Protein AF-A0A925W7D7-F1 (afdb_monomer)

Foldseek 3Di:
DALLLLLQLLLQVLVQQLVCVVVVWHQQQQAPVQWDDDPVHTDGDDSVVRPDDDDDPDPVPQDFLVRLLLAQVCVVVPHDDHQLRVLLSSLQRSQCSNPVAGQLGDDDPRDSVVSNVSVVPDGGHRDPSDDPLSSVLSCLSNDDSVRHDGSNVSSVSSD

Secondary structure (DSSP, 8-state):
--HHHHHHHHHHHHHHHHHHHHTT------SGGGEEEETTEEEE--TTTTT---TT--GGGS--GGGGGGS-HHHHTTPPP-HHHHHHHHHHHHHHHHHSS-TT---SS--HHHHHHHHHHS-----TTS-HHHHHHHHHHHS-GGGPPPHHHHHHHT-

Radius of gyration: 14.56 Å; Cα contacts (8 Å, |Δi|>4): 243; chains: 1; bounding box: 39×34×38 Å

Sequence (159 aa):
LDRDTAVHAVADAARAAQALHDAGIVHRDIHPRNVLLYDGGAKLSDLGLSQVMAPGMTLTGMGSPESVEYVDPALLYGDPPSPATDVYALGVTLHRAVTGVGLYGEEVDGDPMRALRRVLSSSPVVSERLEPGLADLVRDCIGAVADRPSAGAVAERLS

pLDDT: mean 86.87, std 15.72, range [38.5, 98.75]

Nearest PDB structures (foldseek):
  9bhi-assembly1_A  TM=7.883E-01  e=3.064E-06  Homo sapiens
  7lqd-assembly1_A  TM=7.671E-01  e=1.777E-06  Homo sapiens
  3lcd-assembly1_A  TM=7.484E-01  e=9.615E-06  Homo sapiens
  4dc2-assembly1_A  TM=8.118E-01  e=3.962E-05  Mus musculus
  8e1x-assembly1_B  TM=7.493E-01  e=1.750E-05  Homo sapiens

Structure (mmCIF, N/CA/C/O backbone):
data_AF-A0A925W7D7-F1
#
_entry.id   AF-A0A925W7D7-F1
#
loop_
_atom_site.group_PDB
_atom_site.id
_atom_site.type_symbol
_atom_site.label_atom_id
_atom_site.label_alt_id
_atom_site.label_comp_id
_atom_site.label_asym_id
_atom_site.label_entity_id
_atom_site.label_seq_id
_atom_site.pdbx_PDB_ins_code
_atom_site.Cartn_x
_atom_site.Cartn_y
_atom_site.Cartn_z
_atom_site.occupancy
_atom_site.B_iso_or_equiv
_atom_site.auth_seq_id
_atom_site.auth_comp_id
_atom_site.auth_asym_id
_atom_site.auth_atom_id
_atom_site.pdbx_PDB_model_num
ATOM 1 N N . LEU A 1 1 ? -10.713 12.564 4.535 1.00 75.62 1 LEU A N 1
ATOM 2 C CA . LEU A 1 1 ? -11.411 11.265 4.479 1.00 75.62 1 LEU A CA 1
ATOM 3 C C . LEU A 1 1 ? -11.519 10.764 5.899 1.00 75.62 1 LEU A C 1
ATOM 5 O O . LEU A 1 1 ? -10.549 10.917 6.634 1.00 75.62 1 LEU A O 1
ATOM 9 N N . ASP A 1 2 ? -12.682 10.278 6.313 1.00 90.19 2 ASP A N 1
ATOM 10 C CA . ASP A 1 2 ? -12.762 9.529 7.565 1.00 90.19 2 ASP A CA 1
ATOM 11 C C . ASP A 1 2 ? -11.993 8.202 7.438 1.00 90.19 2 ASP A C 1
ATOM 13 O O . ASP A 1 2 ? -11.646 7.757 6.338 1.00 90.19 2 ASP A O 1
ATOM 17 N N . ARG A 1 3 ? -11.680 7.606 8.591 1.00 91.38 3 ARG A N 1
ATOM 18 C CA . ARG A 1 3 ? -10.877 6.384 8.681 1.00 91.38 3 ARG A CA 1
ATOM 19 C C . ARG A 1 3 ? -11.527 5.223 7.932 1.00 91.38 3 ARG A C 1
ATOM 21 O O . ARG A 1 3 ? -10.825 4.517 7.215 1.00 91.38 3 ARG A O 1
ATOM 28 N N . ASP A 1 4 ? -12.832 5.036 8.094 1.00 93.25 4 ASP A N 1
ATOM 29 C CA . ASP A 1 4 ? -13.542 3.890 7.528 1.00 93.25 4 ASP A CA 1
ATOM 30 C C . ASP A 1 4 ? -13.510 3.957 6.004 1.00 93.25 4 ASP A C 1
ATOM 32 O O . ASP A 1 4 ? -13.166 2.973 5.352 1.00 93.25 4 ASP A O 1
ATOM 36 N N . THR A 1 5 ? -13.751 5.135 5.430 1.00 94.75 5 THR A N 1
ATOM 37 C CA . THR A 1 5 ? -13.632 5.353 3.986 1.00 94.75 5 THR A CA 1
ATOM 38 C C . THR A 1 5 ? -12.209 5.082 3.492 1.00 94.75 5 THR A C 1
ATOM 40 O O . THR A 1 5 ? -12.035 4.461 2.446 1.00 94.75 5 THR A O 1
ATOM 43 N N . ALA A 1 6 ? -11.178 5.499 4.235 1.00 95.00 6 ALA A N 1
ATOM 44 C CA . ALA A 1 6 ? -9.785 5.230 3.870 1.00 95.00 6 ALA A CA 1
ATOM 45 C C . ALA A 1 6 ? -9.458 3.726 3.871 1.00 95.00 6 ALA A C 1
ATOM 47 O O . ALA A 1 6 ? -8.847 3.230 2.924 1.00 95.00 6 ALA A O 1
ATOM 48 N N . VAL A 1 7 ? -9.894 2.996 4.901 1.00 97.00 7 VAL A N 1
ATOM 49 C CA . VAL A 1 7 ? -9.704 1.541 5.020 1.00 97.00 7 VAL A CA 1
ATOM 50 C C . VAL A 1 7 ? -10.406 0.806 3.877 1.00 97.00 7 VAL A C 1
ATOM 52 O O . VAL A 1 7 ? -9.769 0.008 3.190 1.00 97.00 7 VAL A O 1
ATOM 55 N N . HIS A 1 8 ? -11.674 1.132 3.603 1.00 97.06 8 HIS A N 1
ATOM 56 C CA . HIS A 1 8 ? -12.427 0.533 2.496 1.00 97.06 8 HIS A CA 1
ATOM 57 C C . HIS A 1 8 ? -11.788 0.832 1.135 1.00 97.06 8 HIS A C 1
ATOM 59 O O . HIS A 1 8 ? -11.681 -0.059 0.293 1.00 97.06 8 HIS A O 1
ATOM 65 N N . ALA A 1 9 ? -11.304 2.059 0.928 1.00 97.62 9 ALA A N 1
ATOM 66 C CA . ALA A 1 9 ? -10.646 2.438 -0.315 1.00 97.62 9 ALA A CA 1
ATOM 67 C C . ALA A 1 9 ? -9.349 1.653 -0.557 1.00 97.62 9 ALA A C 1
ATOM 69 O O . ALA A 1 9 ? -9.086 1.219 -1.680 1.00 97.62 9 ALA A O 1
ATOM 70 N N . VAL A 1 10 ? -8.550 1.429 0.492 1.00 98.00 10 VAL A N 1
ATOM 71 C CA . VAL A 1 10 ? -7.343 0.597 0.387 1.00 98.00 10 VAL A CA 1
ATOM 72 C C . VAL A 1 10 ? -7.704 -0.875 0.185 1.00 98.00 10 VAL A C 1
ATOM 74 O O . VAL A 1 10 ? -7.026 -1.553 -0.584 1.00 98.00 10 VAL A O 1
ATOM 77 N N . ALA A 1 11 ? -8.783 -1.371 0.798 1.00 98.44 11 ALA A N 1
ATOM 78 C CA . ALA A 1 11 ? -9.272 -2.727 0.551 1.00 98.44 11 ALA A CA 1
ATOM 79 C C . ALA A 1 11 ? -9.638 -2.930 -0.930 1.00 98.44 11 ALA A C 1
ATOM 81 O O . ALA A 1 11 ? -9.211 -3.907 -1.544 1.00 98.44 11 ALA A O 1
ATOM 82 N N . ASP A 1 12 ? -10.360 -1.986 -1.537 1.00 98.38 12 ASP A N 1
ATOM 83 C CA . ASP A 1 12 ? -10.687 -2.014 -2.968 1.00 98.38 12 ASP A CA 1
ATOM 84 C C . ASP A 1 12 ? -9.440 -1.935 -3.857 1.00 98.38 12 ASP A C 1
ATOM 86 O O . ASP A 1 12 ? -9.321 -2.687 -4.829 1.00 98.38 12 ASP A O 1
ATOM 90 N N . ALA A 1 13 ? -8.475 -1.079 -3.506 1.00 98.12 13 ALA A N 1
ATOM 91 C CA . ALA A 1 13 ? -7.199 -1.001 -4.212 1.00 98.12 13 ALA A CA 1
ATOM 92 C C . ALA A 1 13 ? -6.417 -2.322 -4.131 1.00 98.12 13 ALA A C 1
ATOM 94 O O . ALA A 1 13 ? -5.862 -2.771 -5.131 1.00 98.12 13 ALA A O 1
ATOM 95 N N . ALA A 1 14 ? -6.421 -2.983 -2.973 1.00 98.69 14 ALA A N 1
ATOM 96 C CA . ALA A 1 14 ? -5.779 -4.276 -2.776 1.00 98.69 14 ALA A CA 1
ATOM 97 C C . ALA A 1 14 ? -6.458 -5.393 -3.594 1.00 98.69 14 ALA A C 1
ATOM 99 O O . ALA A 1 14 ? -5.767 -6.202 -4.214 1.00 98.69 14 ALA A O 1
ATOM 100 N N . ARG A 1 15 ? -7.797 -5.393 -3.705 1.00 98.62 15 ARG A N 1
ATOM 101 C CA . ARG A 1 15 ? -8.531 -6.305 -4.611 1.00 98.62 15 ARG A CA 1
ATOM 102 C C . ARG A 1 15 ? -8.155 -6.070 -6.073 1.00 98.62 15 ARG A C 1
ATOM 104 O O . ARG A 1 15 ? -7.925 -7.026 -6.810 1.00 98.62 15 ARG A O 1
ATOM 111 N N . ALA A 1 16 ? -8.070 -4.808 -6.491 1.00 97.81 16 ALA A N 1
ATOM 112 C CA . ALA A 1 16 ? -7.661 -4.456 -7.847 1.00 97.81 16 ALA A CA 1
ATOM 113 C C . ALA A 1 16 ? -6.211 -4.880 -8.133 1.00 97.81 16 ALA A C 1
ATOM 115 O O . ALA A 1 16 ? -5.945 -5.460 -9.183 1.00 97.81 16 ALA A O 1
ATOM 116 N N . ALA A 1 17 ? -5.292 -4.655 -7.189 1.00 98.00 17 ALA A N 1
ATOM 117 C CA . ALA A 1 17 ? -3.904 -5.096 -7.296 1.00 98.00 17 ALA A CA 1
ATOM 118 C C . ALA A 1 17 ? -3.801 -6.623 -7.406 1.00 98.00 17 ALA A C 1
ATOM 120 O O . ALA A 1 17 ? -3.105 -7.115 -8.288 1.00 98.00 17 ALA A O 1
ATOM 121 N N . GLN A 1 18 ? -4.560 -7.376 -6.601 1.00 98.50 18 GLN A N 1
ATOM 122 C CA . GLN A 1 18 ? -4.602 -8.836 -6.715 1.00 98.50 18 GLN A CA 1
ATOM 123 C C . GLN A 1 18 ? -5.068 -9.286 -8.106 1.00 98.50 18 GLN A C 1
ATOM 125 O O . GLN A 1 18 ? -4.443 -10.154 -8.706 1.00 98.50 18 GLN A O 1
ATOM 130 N N . ALA A 1 19 ? -6.111 -8.658 -8.657 1.00 97.81 19 ALA A N 1
ATOM 131 C CA . ALA A 1 19 ? -6.590 -8.981 -9.999 1.00 97.81 19 ALA A CA 1
ATOM 132 C C . ALA A 1 19 ? -5.535 -8.705 -11.091 1.00 97.81 19 ALA A C 1
ATOM 134 O O . ALA A 1 19 ? -5.457 -9.441 -12.075 1.00 97.81 19 ALA A O 1
ATOM 135 N N . LEU A 1 20 ? -4.702 -7.670 -10.922 1.00 96.12 20 LEU A N 1
ATOM 136 C CA . LEU A 1 20 ? -3.553 -7.421 -11.800 1.00 96.12 20 LEU A CA 1
ATOM 137 C C . LEU A 1 20 ? -2.486 -8.508 -11.636 1.00 96.12 20 LEU A C 1
ATOM 139 O O . LEU A 1 20 ? -1.994 -9.030 -12.638 1.00 96.12 20 LEU A O 1
ATOM 143 N N . HIS A 1 21 ? -2.162 -8.884 -10.396 1.00 96.69 21 HIS A N 1
ATOM 144 C CA . HIS A 1 21 ? -1.168 -9.919 -10.095 1.00 96.69 21 HIS A CA 1
ATOM 145 C C . HIS A 1 21 ? -1.562 -11.270 -10.694 1.00 96.69 21 HIS A C 1
ATOM 147 O O . HIS A 1 21 ? -0.717 -11.927 -11.303 1.00 96.69 21 HIS A O 1
ATOM 153 N N . ASP A 1 22 ? -2.841 -11.640 -10.617 1.00 97.31 22 ASP A N 1
ATOM 154 C CA . ASP A 1 22 ? -3.389 -12.859 -11.229 1.00 97.31 22 ASP A CA 1
ATOM 155 C C . ASP A 1 22 ? -3.268 -12.843 -12.764 1.00 97.31 22 ASP A C 1
ATOM 157 O O . ASP A 1 22 ? -3.119 -13.889 -13.398 1.00 97.31 22 ASP A O 1
ATOM 161 N N . ALA A 1 23 ? -3.274 -11.653 -13.371 1.00 95.19 23 ALA A N 1
ATOM 162 C CA . ALA A 1 23 ? -3.026 -11.443 -14.797 1.00 95.19 23 ALA A CA 1
ATOM 163 C C . ALA A 1 23 ? -1.527 -11.306 -15.150 1.00 95.19 23 ALA A C 1
ATOM 165 O O . ALA A 1 23 ? -1.191 -11.049 -16.308 1.00 95.19 23 ALA A O 1
ATOM 166 N N . GLY A 1 24 ? -0.619 -11.464 -14.181 1.00 92.94 24 GLY A N 1
ATOM 167 C CA . GLY A 1 24 ? 0.827 -11.316 -14.370 1.00 92.94 24 GLY A CA 1
ATOM 168 C C . GLY A 1 24 ? 1.303 -9.864 -14.504 1.00 92.94 24 GLY A C 1
ATOM 169 O O . GLY A 1 24 ? 2.392 -9.621 -15.024 1.00 92.94 24 GLY A O 1
ATOM 170 N N . ILE A 1 25 ? 0.499 -8.895 -14.060 1.00 92.19 25 ILE A N 1
ATOM 171 C CA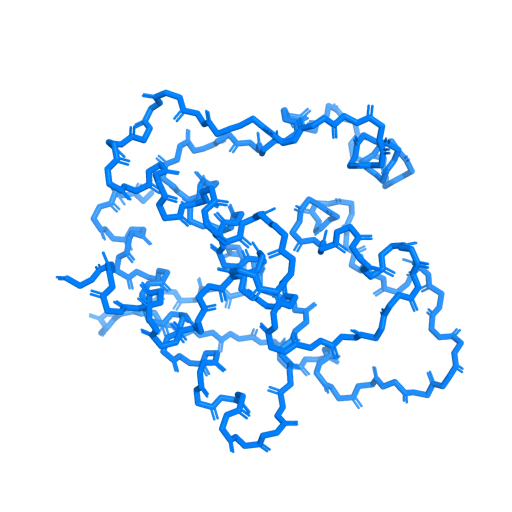 . ILE A 1 25 ? 0.780 -7.458 -14.142 1.00 92.19 25 ILE A CA 1
ATOM 172 C C . ILE A 1 25 ? 1.079 -6.925 -12.739 1.00 92.19 25 ILE A C 1
ATOM 174 O O . ILE A 1 25 ? 0.309 -7.144 -11.814 1.00 92.19 25 ILE A O 1
ATOM 178 N N . VAL A 1 26 ? 2.174 -6.178 -12.587 1.00 91.88 26 VAL A N 1
ATOM 179 C CA . VAL A 1 26 ? 2.505 -5.428 -11.360 1.00 91.88 26 VAL A CA 1
ATOM 180 C C . VAL A 1 26 ? 2.154 -3.960 -11.592 1.00 91.88 26 VAL A C 1
ATOM 182 O O . VAL A 1 26 ? 2.532 -3.419 -12.633 1.00 91.88 26 VAL A O 1
ATOM 185 N N . HIS A 1 27 ? 1.455 -3.315 -10.658 1.00 93.00 27 HIS A N 1
ATOM 186 C CA . HIS A 1 27 ? 1.000 -1.930 -10.800 1.00 93.00 27 HIS A CA 1
ATOM 187 C C . HIS A 1 27 ? 2.156 -0.928 -10.745 1.00 93.00 27 HIS A C 1
ATOM 189 O O . HIS A 1 27 ? 2.250 -0.063 -11.614 1.00 93.00 27 HIS A O 1
ATOM 195 N N . ARG A 1 28 ? 3.050 -1.076 -9.753 1.00 90.31 28 ARG A N 1
ATOM 196 C CA . ARG A 1 28 ? 4.293 -0.301 -9.543 1.00 90.31 28 ARG A CA 1
ATOM 197 C C . ARG A 1 28 ? 4.132 1.152 -9.106 1.00 90.31 28 ARG A C 1
ATOM 199 O O . ARG A 1 28 ? 5.132 1.851 -8.997 1.00 90.31 28 ARG A O 1
ATOM 206 N N . ASP A 1 29 ? 2.905 1.595 -8.865 1.00 89.62 29 ASP A N 1
ATOM 207 C CA . ASP A 1 29 ? 2.615 2.997 -8.535 1.00 89.62 29 ASP A CA 1
ATOM 208 C C . ASP A 1 29 ? 1.382 3.120 -7.638 1.00 89.62 29 ASP A C 1
ATOM 210 O O . ASP A 1 29 ? 0.448 3.877 -7.895 1.00 89.62 29 ASP A O 1
ATOM 214 N N . ILE A 1 30 ? 1.316 2.283 -6.605 1.00 94.50 30 ILE A N 1
ATOM 215 C CA . ILE A 1 30 ? 0.198 2.315 -5.664 1.00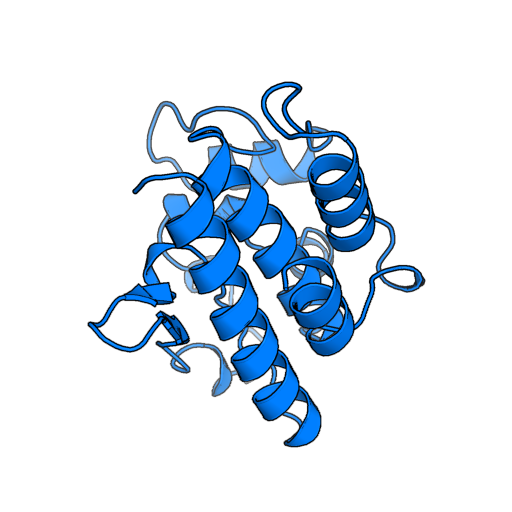 94.50 30 ILE A CA 1
ATOM 216 C C . ILE A 1 30 ? 0.479 3.382 -4.610 1.00 94.50 30 ILE A C 1
ATOM 218 O O . ILE A 1 30 ? 1.400 3.258 -3.811 1.00 94.50 30 ILE A O 1
ATOM 222 N N . HIS A 1 31 ? -0.344 4.422 -4.594 1.00 93.00 31 HIS A N 1
ATOM 223 C CA . HIS A 1 31 ? -0.310 5.476 -3.586 1.00 93.00 31 HIS A CA 1
ATOM 224 C C . HIS A 1 31 ? -1.677 6.182 -3.529 1.00 93.00 31 HIS A C 1
ATOM 226 O O . HIS A 1 31 ? -2.496 6.002 -4.437 1.00 93.00 31 HIS A O 1
ATOM 232 N N . PRO A 1 32 ? -1.963 7.023 -2.514 1.00 93.75 32 PRO A N 1
ATOM 233 C CA . PRO A 1 32 ? -3.289 7.614 -2.337 1.00 93.75 32 PRO A CA 1
ATOM 234 C C . PRO A 1 32 ? -3.841 8.387 -3.544 1.00 93.75 32 PRO A C 1
ATOM 236 O O . PRO A 1 32 ? -5.053 8.424 -3.721 1.00 93.75 32 PRO A O 1
ATOM 239 N N . ARG A 1 33 ? -2.998 8.997 -4.396 1.00 91.06 33 ARG A N 1
ATOM 240 C CA . ARG A 1 33 ? -3.498 9.741 -5.573 1.00 91.06 33 ARG A CA 1
ATOM 241 C C . ARG A 1 33 ? -3.991 8.820 -6.693 1.00 91.06 33 ARG A C 1
ATOM 243 O O . ARG A 1 33 ? -4.810 9.262 -7.492 1.00 91.06 33 ARG A O 1
ATOM 250 N N . ASN A 1 34 ? -3.528 7.571 -6.716 1.00 93.81 34 ASN A N 1
ATOM 251 C CA . ASN A 1 34 ? -3.950 6.546 -7.670 1.00 93.81 34 ASN A CA 1
ATOM 252 C C . ASN A 1 34 ? -5.108 5.685 -7.133 1.00 93.81 34 ASN A C 1
ATOM 254 O O . ASN A 1 34 ? -5.549 4.757 -7.804 1.00 93.81 34 ASN A O 1
ATOM 258 N N . VAL A 1 35 ? -5.638 6.001 -5.944 1.00 95.81 35 VAL A N 1
ATOM 259 C CA . VAL A 1 35 ? -6.852 5.390 -5.385 1.00 95.81 35 VAL A CA 1
ATOM 260 C C . VAL A 1 35 ? -8.007 6.381 -5.519 1.00 95.81 35 VAL A C 1
ATOM 262 O O . VAL A 1 35 ? -8.168 7.306 -4.724 1.00 95.81 35 VAL A O 1
ATOM 265 N N . LEU A 1 36 ? -8.815 6.201 -6.561 1.00 95.88 36 LEU A N 1
ATOM 266 C CA . LEU A 1 36 ? -9.896 7.110 -6.930 1.00 95.88 36 LEU A CA 1
ATOM 267 C C . LEU A 1 36 ? -11.205 6.700 -6.262 1.00 95.88 36 LEU A C 1
ATOM 269 O O . LEU A 1 36 ? -11.709 5.601 -6.494 1.00 95.88 36 LEU A O 1
ATOM 273 N N . LEU A 1 37 ? -11.780 7.603 -5.475 1.00 96.12 37 LEU A N 1
ATOM 274 C CA . LEU A 1 37 ? -13.056 7.388 -4.797 1.00 96.12 37 LEU A CA 1
ATOM 275 C C . LEU A 1 37 ? -14.240 7.719 -5.708 1.00 96.12 37 LEU A C 1
ATOM 277 O O . LEU A 1 37 ? -14.200 8.681 -6.476 1.00 96.12 37 LEU A O 1
ATOM 281 N N . TYR A 1 38 ? -15.309 6.940 -5.585 1.00 94.50 38 TYR A N 1
ATOM 282 C CA . TYR A 1 38 ? -16.598 7.161 -6.233 1.00 94.50 38 TYR A CA 1
ATOM 283 C C . TYR A 1 38 ? -17.730 6.642 -5.333 1.00 94.50 38 TYR A C 1
ATOM 285 O O . TYR A 1 38 ? -17.477 5.987 -4.325 1.00 94.50 38 TYR A O 1
ATOM 293 N N . ASP A 1 39 ? -18.987 6.889 -5.707 1.00 89.31 39 ASP A N 1
ATOM 294 C CA . ASP A 1 39 ? -20.155 6.550 -4.873 1.00 89.31 39 ASP A CA 1
ATOM 295 C C . ASP A 1 39 ? -20.265 5.058 -4.494 1.00 89.31 39 ASP A C 1
ATOM 297 O O . ASP A 1 39 ? -20.937 4.717 -3.525 1.00 89.31 39 ASP A O 1
ATOM 301 N N . GLY A 1 40 ? -19.623 4.161 -5.250 1.00 88.75 40 GLY A N 1
ATOM 302 C CA . GLY A 1 40 ? -19.648 2.713 -5.022 1.00 88.75 40 GLY A CA 1
ATOM 303 C C . GLY A 1 40 ? -18.370 2.120 -4.423 1.00 88.75 40 GLY A C 1
ATOM 304 O O . GLY A 1 40 ? -18.270 0.897 -4.388 1.00 88.75 40 GLY A O 1
ATOM 305 N N . GLY A 1 41 ? -17.393 2.937 -4.009 1.00 93.25 41 GLY A N 1
ATOM 306 C CA . GLY A 1 41 ? -16.132 2.472 -3.416 1.00 93.25 41 GLY A CA 1
ATOM 307 C C . GLY A 1 41 ? -14.907 3.191 -3.978 1.00 93.25 41 GLY A C 1
ATOM 308 O O . GLY A 1 41 ? -14.948 4.390 -4.260 1.00 93.25 41 GLY A O 1
ATOM 309 N N . ALA A 1 42 ? -13.810 2.459 -4.170 1.00 97.00 42 ALA A N 1
ATOM 310 C CA . ALA A 1 42 ? -12.600 2.984 -4.795 1.00 97.00 42 ALA A CA 1
ATOM 311 C C . ALA A 1 42 ? -12.151 2.180 -6.022 1.00 97.00 42 ALA A C 1
ATOM 313 O O . ALA A 1 42 ? -12.506 1.017 -6.216 1.00 97.00 42 ALA A O 1
ATOM 314 N N . LYS A 1 43 ? -11.366 2.823 -6.887 1.00 95.75 43 LYS A N 1
ATOM 315 C CA . LYS A 1 43 ? -10.698 2.199 -8.031 1.00 95.75 43 LYS A CA 1
ATOM 316 C C . LYS A 1 43 ? -9.218 2.526 -8.007 1.00 95.75 43 LYS A C 1
ATOM 318 O O . LYS A 1 43 ? -8.846 3.669 -7.763 1.00 95.75 43 LYS A O 1
ATOM 323 N N . LEU A 1 44 ? -8.399 1.533 -8.324 1.00 95.31 44 LEU A N 1
ATOM 324 C CA . LEU A 1 44 ? -6.975 1.724 -8.558 1.00 95.31 44 LEU A CA 1
ATOM 325 C C . LEU A 1 44 ? -6.758 2.188 -10.009 1.00 95.31 44 LEU A C 1
ATOM 327 O O . LEU A 1 44 ? -7.297 1.581 -10.939 1.00 95.31 44 LEU A O 1
ATOM 331 N N . SER A 1 45 ? -6.033 3.288 -10.197 1.00 92.56 45 SER A N 1
ATOM 332 C CA . SER A 1 45 ? -5.791 3.935 -11.491 1.00 92.56 45 SER A CA 1
ATOM 333 C C . SER A 1 45 ? -4.306 4.067 -11.813 1.00 92.56 45 SER A C 1
ATOM 335 O O . SER A 1 45 ? -3.466 3.887 -10.949 1.00 92.56 45 SER A O 1
ATOM 337 N N . ASP A 1 46 ? -4.014 4.504 -13.038 1.00 83.94 46 ASP A N 1
ATOM 338 C CA . ASP A 1 46 ? -2.663 4.788 -13.535 1.00 83.94 46 ASP A CA 1
ATOM 339 C C . ASP A 1 46 ? -1.744 3.559 -13.637 1.00 83.94 46 ASP A C 1
ATOM 341 O O . ASP A 1 46 ? -0.738 3.387 -12.956 1.00 83.94 46 ASP A O 1
ATOM 345 N N . LEU A 1 47 ? -2.074 2.715 -14.615 1.00 74.44 47 LEU A N 1
ATOM 346 C CA . LEU A 1 47 ? -1.212 1.636 -15.095 1.00 74.44 47 LEU A CA 1
ATOM 347 C C . LEU A 1 47 ? -0.051 2.153 -15.978 1.00 74.44 47 LEU A C 1
ATOM 349 O O . LEU A 1 47 ? 0.598 1.369 -16.671 1.00 74.44 47 LEU A O 1
ATOM 353 N N . GLY A 1 48 ? 0.222 3.465 -16.001 1.00 62.09 48 GLY A N 1
ATOM 354 C CA . GLY A 1 48 ? 1.251 4.070 -16.850 1.00 62.09 48 GLY A CA 1
ATOM 355 C C . GLY A 1 48 ? 2.657 3.531 -16.576 1.00 62.09 48 GLY A C 1
ATOM 356 O O . GLY A 1 48 ? 3.456 3.384 -17.504 1.00 62.09 48 GLY A O 1
ATOM 357 N N . LEU A 1 49 ? 2.936 3.143 -15.328 1.00 61.94 49 LEU A N 1
ATOM 358 C CA . LEU A 1 49 ? 4.193 2.503 -14.922 1.00 61.94 49 LEU A CA 1
ATOM 359 C C . LEU A 1 49 ? 4.157 0.967 -15.004 1.00 61.94 49 LEU A C 1
ATOM 361 O O . LEU A 1 49 ? 5.215 0.329 -15.060 1.00 61.94 49 LEU A O 1
ATOM 365 N N . SER A 1 50 ? 2.970 0.359 -15.116 1.00 58.38 50 SER A N 1
ATOM 366 C CA . SER A 1 50 ? 2.817 -1.095 -15.257 1.00 58.38 50 SER A CA 1
ATOM 367 C C . SER A 1 50 ? 3.298 -1.602 -16.625 1.00 58.38 50 SER A C 1
ATOM 369 O O . SER A 1 50 ? 3.639 -2.776 -16.764 1.00 58.38 50 SER A O 1
ATOM 371 N N . GLN A 1 51 ? 3.343 -0.727 -17.640 1.00 44.44 51 GLN A N 1
ATOM 372 C CA . GLN A 1 51 ? 3.641 -1.089 -19.032 1.00 44.44 51 GLN A CA 1
ATOM 373 C C . GLN A 1 51 ? 5.113 -0.976 -19.448 1.00 44.44 51 GLN A C 1
ATOM 375 O O . GLN A 1 51 ? 5.455 -1.393 -20.554 1.00 44.44 51 GLN A O 1
ATOM 380 N N . VAL A 1 52 ? 6.016 -0.460 -18.609 1.00 38.50 52 VAL A N 1
ATOM 381 C CA . VAL A 1 52 ? 7.392 -0.196 -19.056 1.00 38.50 52 VAL A CA 1
ATOM 382 C C . VAL A 1 52 ? 8.399 -0.830 -18.114 1.00 38.50 52 VAL A C 1
ATOM 384 O O . VAL A 1 52 ? 8.582 -0.383 -16.993 1.00 38.50 52 VAL A O 1
ATOM 387 N N . MET A 1 53 ? 9.090 -1.868 -18.579 1.00 45.69 53 MET A N 1
ATOM 388 C CA . MET A 1 53 ? 10.537 -1.943 -18.375 1.00 45.69 53 MET A CA 1
ATOM 389 C C . MET A 1 53 ? 11.190 -2.490 -19.640 1.00 45.69 53 MET A C 1
ATOM 391 O O . MET A 1 53 ? 11.288 -3.695 -19.857 1.00 45.69 53 MET A O 1
ATOM 395 N N . ALA A 1 54 ? 11.671 -1.555 -20.457 1.00 39.16 54 ALA A N 1
ATOM 396 C CA . ALA A 1 54 ? 12.956 -1.748 -21.100 1.00 39.16 54 ALA A CA 1
ATOM 397 C C . ALA A 1 54 ? 14.053 -1.633 -20.015 1.00 39.16 54 ALA A C 1
ATOM 399 O O . ALA A 1 54 ? 13.899 -0.842 -19.077 1.00 39.16 54 ALA A O 1
ATOM 400 N N . PRO A 1 55 ? 15.154 -2.393 -20.116 1.00 39.28 55 PRO A N 1
ATOM 401 C CA . PRO A 1 55 ? 16.308 -2.233 -19.235 1.00 39.28 55 PRO A CA 1
ATOM 402 C C . PRO A 1 55 ? 16.817 -0.781 -19.247 1.00 39.28 55 PRO A C 1
ATOM 404 O O . PRO A 1 55 ? 17.000 -0.209 -20.320 1.00 39.28 55 PRO A O 1
ATOM 407 N N . GLY A 1 56 ? 17.078 -0.200 -18.071 1.00 44.56 56 GLY A N 1
ATOM 408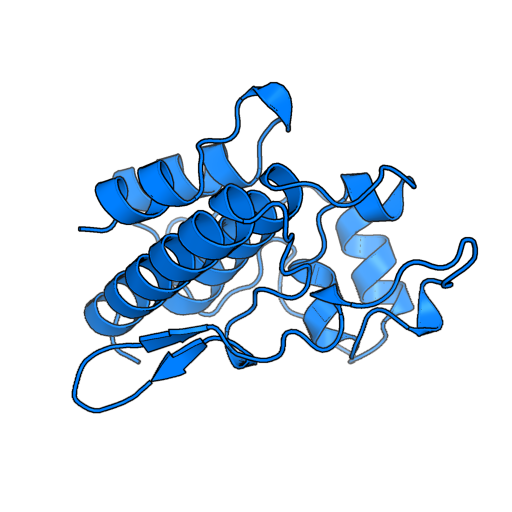 C CA . GLY A 1 56 ? 17.731 1.113 -17.948 1.00 44.56 56 GLY A CA 1
ATOM 409 C C . GLY A 1 56 ? 16.830 2.309 -17.622 1.00 44.56 56 GLY A C 1
ATOM 410 O O . GLY A 1 56 ? 17.287 3.443 -17.752 1.00 44.56 56 GLY A O 1
ATOM 411 N N . MET A 1 57 ? 15.583 2.102 -17.182 1.00 42.94 57 MET A N 1
ATOM 412 C CA . MET A 1 57 ? 14.768 3.203 -16.652 1.00 42.94 57 MET A CA 1
ATOM 413 C C . MET A 1 57 ? 15.403 3.718 -15.350 1.00 42.94 57 MET A C 1
ATOM 415 O O . MET A 1 57 ? 15.427 3.029 -14.333 1.00 42.94 57 MET A O 1
ATOM 419 N N . THR A 1 58 ? 16.005 4.904 -15.416 1.00 44.81 58 THR A N 1
ATOM 420 C CA . THR A 1 58 ? 16.672 5.564 -14.292 1.00 44.81 58 THR A CA 1
ATOM 421 C C . THR A 1 58 ? 15.657 6.087 -13.280 1.00 44.81 58 THR A C 1
ATOM 423 O O . THR A 1 58 ? 14.532 6.432 -13.638 1.00 44.81 58 THR A O 1
ATOM 426 N N . LEU A 1 59 ? 16.091 6.222 -12.021 1.00 46.50 59 LEU A N 1
ATOM 427 C CA . LEU A 1 59 ? 15.333 6.792 -10.895 1.00 46.50 59 LEU A CA 1
ATOM 428 C C . LEU A 1 59 ? 14.612 8.118 -11.238 1.00 46.50 59 LEU A C 1
ATOM 430 O O . LEU A 1 59 ? 13.595 8.453 -10.649 1.00 46.50 59 LEU A O 1
ATOM 434 N N . THR A 1 60 ? 15.097 8.850 -12.247 1.00 45.66 60 THR A N 1
ATOM 435 C CA . THR A 1 60 ? 14.486 10.068 -12.803 1.00 45.66 60 THR A CA 1
ATOM 436 C C . THR A 1 60 ? 13.100 9.870 -13.437 1.00 45.66 60 THR A C 1
ATOM 438 O O . THR A 1 60 ? 12.443 10.860 -13.734 1.00 45.66 60 THR A O 1
ATOM 441 N N . GLY A 1 61 ? 12.661 8.629 -13.680 1.00 46.69 61 GLY A N 1
ATOM 442 C CA . GLY A 1 61 ? 11.297 8.293 -14.106 1.00 46.69 61 GLY A CA 1
ATOM 443 C C . GLY A 1 61 ? 10.355 7.877 -12.968 1.00 46.69 61 GLY A C 1
ATOM 444 O O . GLY A 1 61 ? 9.173 7.672 -13.228 1.00 46.69 61 GLY A O 1
ATOM 445 N N . MET A 1 62 ? 10.851 7.747 -11.728 1.00 51.53 62 MET A N 1
ATOM 446 C CA . MET A 1 62 ? 10.080 7.308 -10.552 1.00 51.53 62 MET A CA 1
ATOM 447 C C . MET A 1 62 ? 9.277 8.458 -9.922 1.00 51.53 62 MET A C 1
ATOM 449 O O . MET A 1 62 ? 9.433 8.767 -8.745 1.00 51.53 62 MET A O 1
ATOM 453 N N . GLY A 1 63 ? 8.428 9.101 -10.722 1.00 52.84 63 GLY A N 1
ATOM 454 C CA . GLY A 1 63 ? 7.391 10.003 -10.218 1.00 52.84 63 GLY A CA 1
ATOM 455 C C . GLY A 1 63 ? 7.883 11.283 -9.527 1.00 52.84 63 GLY A C 1
ATOM 456 O O . GLY A 1 63 ? 9.064 11.634 -9.532 1.00 52.84 63 GLY A O 1
ATOM 457 N N . SER A 1 64 ? 6.930 12.042 -8.983 1.00 57.72 64 SER A N 1
ATOM 458 C CA . SER A 1 64 ? 7.207 13.235 -8.178 1.00 57.72 64 SER A CA 1
ATOM 459 C C . SER A 1 64 ? 7.935 12.855 -6.873 1.00 57.72 64 SER A C 1
ATOM 461 O O . SER A 1 64 ? 7.795 11.717 -6.424 1.00 57.72 64 SER A O 1
ATOM 463 N N . PRO A 1 65 ? 8.677 13.782 -6.226 1.00 58.91 65 PRO A N 1
ATOM 464 C CA . PRO A 1 65 ? 9.298 13.562 -4.907 1.00 58.91 65 PRO A CA 1
ATOM 465 C C . PRO A 1 65 ? 8.360 12.880 -3.893 1.00 58.91 65 PRO A C 1
ATOM 467 O O . PRO A 1 65 ? 8.759 11.964 -3.177 1.00 58.91 65 PRO A O 1
ATOM 470 N N . GLU A 1 66 ? 7.082 13.251 -3.960 1.00 59.69 66 GLU A N 1
ATOM 471 C CA . GLU A 1 66 ? 5.973 12.769 -3.135 1.00 59.69 66 GLU A CA 1
ATOM 472 C C . GLU A 1 66 ? 5.693 11.261 -3.283 1.00 59.69 66 GLU A C 1
ATOM 474 O O . GLU A 1 66 ? 5.000 10.683 -2.453 1.00 59.69 66 GLU A O 1
ATOM 479 N N . SER A 1 67 ? 6.188 10.612 -4.342 1.00 71.06 67 SER A N 1
ATOM 480 C CA . SER A 1 67 ? 5.931 9.191 -4.629 1.00 71.06 67 SER A CA 1
ATOM 481 C C . SER A 1 67 ? 7.008 8.266 -4.048 1.00 71.06 67 SER A C 1
ATOM 483 O O . SER A 1 67 ? 6.782 7.066 -3.908 1.00 71.06 67 SER A O 1
ATOM 485 N N . VAL A 1 68 ? 8.168 8.808 -3.656 1.00 81.94 68 VAL A N 1
ATOM 486 C CA . VAL A 1 68 ? 9.340 8.013 -3.248 1.00 81.94 68 VAL A CA 1
ATOM 487 C C . VAL A 1 68 ? 9.083 7.198 -1.977 1.00 81.94 68 VAL A C 1
ATOM 489 O O . VAL A 1 68 ? 9.621 6.102 -1.850 1.00 81.94 68 VAL A O 1
ATOM 492 N N . GLU A 1 69 ? 8.241 7.674 -1.051 1.00 85.75 69 GLU A N 1
ATOM 493 C CA . GLU A 1 69 ? 7.916 6.922 0.175 1.00 85.75 69 GLU A CA 1
ATOM 494 C C . GLU A 1 69 ? 7.098 5.645 -0.082 1.00 85.75 69 GLU A C 1
ATOM 496 O O . GLU A 1 69 ? 7.112 4.742 0.750 1.00 85.75 69 GLU A O 1
ATOM 501 N N . TYR A 1 70 ? 6.409 5.557 -1.226 1.00 91.06 70 TYR A N 1
ATOM 502 C CA . TYR A 1 70 ? 5.611 4.391 -1.624 1.00 91.06 70 TYR A CA 1
ATOM 503 C C . TYR A 1 70 ? 6.429 3.374 -2.431 1.00 91.06 70 TYR A C 1
ATOM 505 O O . TYR A 1 70 ? 5.974 2.250 -2.643 1.00 91.06 70 TYR A O 1
ATOM 513 N N . VAL A 1 71 ? 7.638 3.746 -2.868 1.00 89.75 71 VAL A N 1
ATOM 514 C CA . VAL A 1 71 ? 8.546 2.853 -3.591 1.00 89.75 71 VAL A CA 1
ATOM 515 C C . VAL A 1 71 ? 9.210 1.904 -2.601 1.00 89.75 71 VAL A C 1
ATOM 517 O O . VAL A 1 71 ? 9.895 2.328 -1.671 1.00 89.75 71 VAL A O 1
ATOM 520 N N . ASP A 1 72 ? 9.043 0.605 -2.834 1.00 91.75 72 ASP A N 1
ATOM 521 C CA . ASP A 1 72 ? 9.706 -0.432 -2.048 1.00 91.75 72 ASP A CA 1
ATOM 522 C C . ASP A 1 72 ? 11.236 -0.259 -2.085 1.00 91.75 72 ASP A C 1
ATOM 524 O O . ASP A 1 72 ? 11.812 -0.223 -3.179 1.00 91.75 72 ASP A O 1
ATOM 528 N N . PRO A 1 73 ? 11.926 -0.205 -0.928 1.00 89.56 73 PRO A N 1
ATOM 529 C CA . PRO A 1 73 ? 13.382 -0.143 -0.873 1.00 89.56 73 PRO A CA 1
ATOM 530 C C . PRO A 1 73 ? 14.090 -1.201 -1.728 1.00 89.56 73 PRO A C 1
ATOM 532 O O . PRO A 1 73 ? 15.149 -0.908 -2.277 1.00 89.56 73 PRO A O 1
ATOM 535 N N . ALA A 1 74 ? 13.506 -2.393 -1.904 1.00 88.19 74 ALA A N 1
ATOM 536 C CA . ALA A 1 74 ? 14.054 -3.429 -2.785 1.00 88.19 74 ALA A CA 1
ATOM 537 C C . ALA A 1 74 ? 14.265 -2.921 -4.228 1.00 88.19 74 ALA A C 1
ATOM 539 O O . ALA A 1 74 ? 15.322 -3.139 -4.823 1.00 88.19 74 ALA A O 1
ATOM 540 N N . LEU A 1 75 ? 13.315 -2.144 -4.761 1.00 87.62 75 LEU A N 1
ATOM 541 C CA . LEU A 1 75 ? 13.417 -1.532 -6.092 1.00 87.62 75 LEU A CA 1
ATOM 542 C C . LEU A 1 75 ? 14.554 -0.512 -6.169 1.00 87.62 75 LEU A C 1
ATOM 544 O O . LEU A 1 75 ? 15.244 -0.414 -7.183 1.00 87.62 75 LEU A O 1
ATOM 548 N N . LEU A 1 76 ? 14.774 0.236 -5.087 1.00 83.75 76 LEU A N 1
ATOM 549 C CA . LEU A 1 76 ? 15.857 1.217 -4.991 1.00 83.75 76 LEU A CA 1
ATOM 550 C C . LEU A 1 76 ? 17.238 0.547 -4.958 1.00 83.75 76 LEU A C 1
ATOM 552 O O . LEU A 1 76 ? 18.220 1.143 -5.403 1.00 83.75 76 LEU A O 1
ATOM 556 N N . TYR A 1 77 ? 17.310 -0.694 -4.468 1.00 83.81 77 TYR A N 1
ATOM 557 C CA . TYR A 1 77 ? 18.507 -1.536 -4.522 1.00 83.81 77 TYR A CA 1
ATOM 558 C C . TYR A 1 77 ? 18.688 -2.273 -5.859 1.00 83.81 77 TYR A C 1
ATOM 560 O O . TYR A 1 77 ? 19.734 -2.884 -6.075 1.00 83.81 77 TYR A O 1
ATOM 568 N N . GLY A 1 78 ? 17.729 -2.151 -6.781 1.00 80.25 78 GLY A N 1
ATOM 569 C CA . GLY A 1 78 ? 17.800 -2.716 -8.128 1.00 80.25 78 GLY A CA 1
ATOM 570 C C . GLY A 1 78 ? 17.089 -4.056 -8.303 1.00 80.25 78 GLY A C 1
ATOM 571 O O . GLY A 1 78 ? 1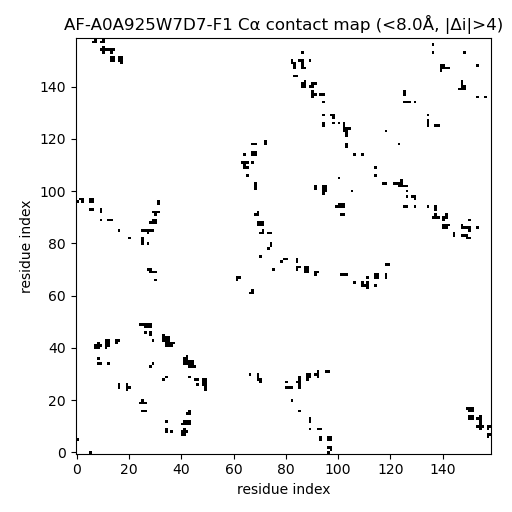7.213 -4.654 -9.375 1.00 80.25 78 GLY A O 1
ATOM 572 N N . ASP A 1 79 ? 16.337 -4.521 -7.302 1.00 86.06 79 ASP A N 1
ATOM 573 C CA . ASP A 1 79 ? 15.488 -5.700 -7.461 1.00 86.06 79 ASP A CA 1
ATOM 574 C C . ASP A 1 79 ? 14.362 -5.415 -8.472 1.00 86.06 79 ASP A C 1
ATOM 576 O O . ASP A 1 79 ? 13.897 -4.276 -8.602 1.00 86.06 79 ASP A O 1
ATOM 580 N N . PRO A 1 80 ? 13.902 -6.430 -9.223 1.00 86.12 80 PRO A N 1
ATOM 581 C CA . PRO A 1 80 ? 12.824 -6.240 -10.179 1.00 86.12 80 PRO A CA 1
ATOM 582 C C . PRO A 1 80 ? 11.474 -6.015 -9.471 1.00 86.12 80 PRO A C 1
ATOM 584 O O . PRO A 1 80 ? 11.220 -6.604 -8.416 1.00 86.12 80 PRO A O 1
ATOM 587 N N . PRO A 1 81 ? 10.551 -5.248 -10.081 1.00 87.81 81 PRO A N 1
ATOM 588 C CA . PRO A 1 81 ? 9.181 -5.143 -9.589 1.00 87.81 81 PRO A CA 1
ATOM 589 C C . PRO A 1 81 ? 8.480 -6.493 -9.504 1.00 87.81 81 PRO A C 1
ATOM 591 O O . PRO A 1 81 ? 8.617 -7.337 -10.391 1.00 87.81 81 PRO A O 1
ATOM 594 N N . SER A 1 82 ? 7.686 -6.672 -8.452 1.00 92.88 82 SER A N 1
ATOM 595 C CA . SER A 1 82 ? 6.962 -7.913 -8.178 1.00 92.88 82 SER A CA 1
ATOM 596 C C . SER A 1 82 ? 5.630 -7.632 -7.474 1.00 92.88 82 SER A C 1
ATOM 598 O O . SER A 1 82 ? 5.428 -6.535 -6.955 1.00 92.88 82 SER A O 1
ATOM 600 N N . PRO A 1 83 ? 4.715 -8.609 -7.376 1.00 96.81 83 PRO A N 1
ATOM 601 C CA . PRO A 1 83 ? 3.525 -8.469 -6.535 1.00 96.81 83 PRO A CA 1
ATOM 602 C C . PRO A 1 83 ? 3.832 -7.993 -5.106 1.00 96.81 83 PRO A C 1
ATOM 604 O O . PRO A 1 83 ? 3.102 -7.181 -4.543 1.00 96.81 83 PRO A O 1
ATOM 607 N N . ALA A 1 84 ? 4.961 -8.424 -4.536 1.00 97.81 84 ALA A N 1
ATOM 608 C CA . ALA A 1 84 ? 5.374 -8.026 -3.195 1.00 97.81 84 ALA A CA 1
ATOM 609 C C . ALA A 1 84 ? 5.765 -6.539 -3.093 1.00 97.81 84 ALA A C 1
ATOM 611 O O . ALA A 1 84 ? 5.603 -5.954 -2.020 1.00 97.81 84 ALA A O 1
ATOM 612 N N . THR A 1 85 ? 6.239 -5.910 -4.179 1.00 95.44 85 THR A N 1
ATOM 613 C CA . THR A 1 85 ? 6.537 -4.465 -4.189 1.00 95.44 85 THR A CA 1
ATOM 614 C C . THR A 1 85 ? 5.252 -3.634 -4.177 1.00 95.44 85 THR A C 1
ATOM 616 O O . THR A 1 85 ? 5.197 -2.600 -3.519 1.00 95.44 85 THR A O 1
ATOM 619 N N . ASP A 1 86 ? 4.184 -4.112 -4.825 1.00 97.00 86 ASP A N 1
ATOM 620 C CA . ASP A 1 86 ? 2.854 -3.488 -4.729 1.00 97.00 86 ASP A CA 1
ATOM 621 C C . ASP A 1 86 ? 2.263 -3.628 -3.316 1.00 97.00 86 ASP A C 1
ATOM 623 O O . ASP A 1 86 ? 1.611 -2.711 -2.821 1.00 97.00 86 ASP A O 1
ATOM 627 N N . VAL A 1 87 ? 2.513 -4.751 -2.633 1.00 98.69 87 VAL A N 1
ATOM 628 C CA . VAL A 1 87 ? 2.062 -4.966 -1.246 1.00 98.69 87 VAL A CA 1
ATOM 629 C C . VAL A 1 87 ? 2.740 -4.000 -0.276 1.00 98.69 87 VAL A C 1
ATOM 631 O O . VAL A 1 87 ? 2.066 -3.446 0.595 1.00 98.69 87 VAL A O 1
ATOM 634 N N . TYR A 1 88 ? 4.038 -3.734 -0.454 1.00 97.94 88 TYR A N 1
ATOM 635 C CA . TYR A 1 88 ? 4.720 -2.674 0.293 1.00 97.94 88 TYR A CA 1
ATOM 636 C C . TYR A 1 88 ? 3.988 -1.339 0.117 1.00 97.94 88 TYR A C 1
ATOM 638 O O . TYR A 1 88 ? 3.581 -0.714 1.098 1.00 97.94 88 TYR A O 1
ATOM 646 N N . ALA A 1 89 ? 3.741 -0.954 -1.137 1.00 97.00 89 ALA A N 1
ATOM 647 C CA . ALA A 1 89 ? 3.088 0.297 -1.492 1.00 97.00 89 ALA A CA 1
ATOM 648 C C . ALA A 1 89 ? 1.648 0.400 -0.938 1.00 97.00 89 ALA A C 1
ATOM 650 O O . ALA A 1 89 ? 1.249 1.455 -0.438 1.00 97.00 89 ALA A O 1
ATOM 651 N N . LEU A 1 90 ? 0.886 -0.703 -0.917 1.00 98.44 90 LEU A N 1
ATOM 652 C CA . LEU A 1 90 ? -0.420 -0.795 -0.244 1.00 98.44 90 LEU A CA 1
ATOM 653 C C . LEU A 1 90 ? -0.309 -0.549 1.269 1.00 98.44 90 LEU A C 1
ATOM 655 O O . LEU A 1 90 ? -1.123 0.187 1.828 1.00 98.44 90 LEU A O 1
ATOM 659 N N . GLY A 1 91 ? 0.703 -1.119 1.931 1.00 98.25 91 GLY A N 1
ATOM 660 C CA . GLY A 1 91 ? 0.967 -0.895 3.356 1.00 98.25 91 GLY A CA 1
ATOM 661 C C . GLY A 1 91 ? 1.273 0.569 3.681 1.00 98.25 91 GLY A C 1
ATOM 662 O O . GLY A 1 91 ? 0.696 1.130 4.617 1.00 98.25 91 GLY A O 1
ATOM 663 N N . VAL A 1 92 ? 2.122 1.214 2.873 1.00 97.38 92 VAL A N 1
ATOM 664 C CA . VAL A 1 92 ? 2.418 2.652 3.006 1.00 97.38 92 VAL A CA 1
ATOM 665 C C . VAL A 1 92 ? 1.164 3.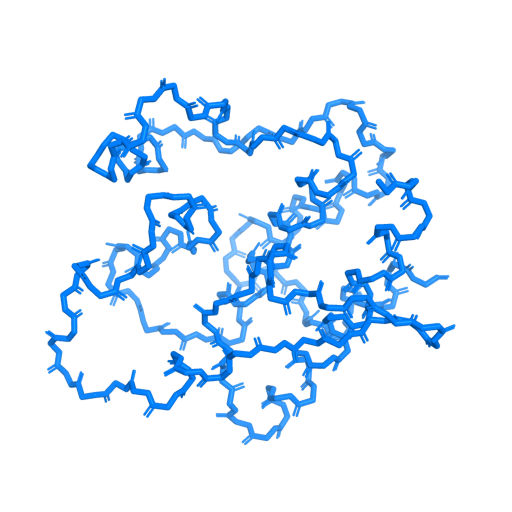492 2.751 1.00 97.38 92 VAL A C 1
ATOM 667 O O . VAL A 1 92 ? 0.858 4.402 3.522 1.00 97.38 92 VAL A O 1
ATOM 670 N N . THR A 1 93 ? 0.390 3.150 1.718 1.00 97.00 93 THR A N 1
ATOM 671 C CA . THR A 1 93 ? -0.869 3.824 1.367 1.00 97.00 93 THR A CA 1
ATOM 672 C C . THR A 1 93 ? -1.880 3.762 2.508 1.00 97.00 93 THR A C 1
ATOM 674 O O . THR A 1 93 ? -2.447 4.792 2.869 1.00 97.00 93 THR A O 1
ATOM 677 N N . LEU A 1 94 ? -2.071 2.586 3.118 1.00 97.88 94 LEU A N 1
ATOM 678 C CA . LEU A 1 94 ? -2.953 2.396 4.271 1.00 97.88 94 LEU A CA 1
ATOM 679 C C . LEU A 1 94 ? -2.536 3.283 5.445 1.00 97.88 94 LEU A C 1
ATOM 681 O O . LEU A 1 94 ? -3.355 4.011 6.009 1.00 97.88 94 LEU A O 1
ATOM 685 N N . HIS A 1 95 ? -1.252 3.225 5.808 1.00 97.25 95 HIS A N 1
ATOM 686 C CA . HIS A 1 95 ? -0.711 4.000 6.919 1.00 97.25 95 HIS A CA 1
ATOM 687 C C . HIS A 1 95 ? -0.903 5.500 6.681 1.00 97.25 95 HIS A C 1
ATOM 689 O O . HIS A 1 95 ? -1.477 6.175 7.542 1.00 97.25 95 HIS A O 1
ATOM 695 N N . ARG A 1 96 ? -0.530 6.009 5.500 1.00 95.00 96 ARG A N 1
ATOM 696 C CA . ARG A 1 96 ? -0.684 7.427 5.156 1.00 95.00 96 ARG A CA 1
ATOM 697 C C . ARG A 1 96 ? -2.148 7.854 5.175 1.00 95.00 96 ARG A C 1
ATOM 699 O O . ARG A 1 96 ? -2.474 8.881 5.768 1.00 95.00 96 ARG A O 1
ATOM 706 N N . ALA A 1 97 ? -3.033 7.072 4.556 1.00 94.81 97 ALA A N 1
ATOM 707 C CA . ALA A 1 97 ? -4.447 7.411 4.424 1.00 94.81 97 ALA A CA 1
ATOM 708 C C . ALA A 1 97 ? -5.165 7.484 5.783 1.00 94.81 97 ALA A C 1
ATOM 710 O O . ALA A 1 97 ? -6.016 8.350 5.979 1.00 94.81 97 ALA A O 1
ATOM 711 N N . VAL A 1 98 ? -4.800 6.615 6.732 1.00 95.69 98 VAL A N 1
ATOM 712 C CA . VAL A 1 98 ? -5.421 6.567 8.066 1.00 95.69 98 VAL A CA 1
ATOM 713 C C . VAL A 1 98 ? -4.805 7.578 9.034 1.00 95.69 98 VAL A C 1
ATOM 715 O O . VAL A 1 98 ? -5.510 8.160 9.858 1.00 95.69 98 VAL A O 1
ATOM 718 N N . THR A 1 99 ? -3.488 7.775 8.983 1.00 94.44 99 THR A N 1
ATOM 719 C CA . THR A 1 99 ? -2.762 8.529 10.020 1.00 94.44 99 THR A CA 1
ATOM 720 C C . THR A 1 99 ? -2.447 9.968 9.624 1.00 94.44 99 THR A C 1
ATOM 722 O O . THR A 1 99 ? -2.172 10.800 10.499 1.00 94.44 99 THR A O 1
ATOM 725 N N . GLY A 1 100 ? -2.464 10.245 8.317 1.00 92.31 100 GLY A N 1
ATOM 726 C CA . GLY A 1 100 ? -2.013 11.489 7.704 1.00 92.31 100 GLY A CA 1
ATOM 727 C C . GLY A 1 100 ? -0.495 11.679 7.699 1.00 92.31 100 GLY A C 1
ATOM 728 O O . GLY A 1 100 ? -0.048 12.705 7.192 1.00 92.31 100 GLY A O 1
ATOM 729 N N . VAL A 1 101 ? 0.283 10.736 8.249 1.00 90.81 101 VAL A N 1
ATOM 730 C CA . VAL A 1 101 ? 1.739 10.862 8.397 1.00 90.81 101 VAL A CA 1
ATOM 731 C C . VAL A 1 101 ? 2.493 9.841 7.556 1.00 90.81 101 VAL A C 1
ATOM 733 O O . VAL A 1 101 ? 2.013 8.729 7.377 1.00 90.81 101 VAL A O 1
ATOM 736 N N . GLY A 1 102 ? 3.664 10.209 7.039 1.00 90.56 102 GLY A N 1
ATOM 737 C CA . GLY A 1 102 ? 4.524 9.291 6.277 1.00 90.56 102 GLY A CA 1
ATOM 738 C C . GLY A 1 102 ? 5.307 8.318 7.167 1.00 90.56 102 GLY A C 1
ATOM 739 O O . GLY A 1 102 ? 5.664 8.654 8.301 1.00 90.56 102 GLY A O 1
ATOM 740 N N . LEU A 1 103 ? 5.641 7.127 6.652 1.00 91.75 103 LEU A N 1
ATOM 741 C CA . LEU A 1 103 ? 6.441 6.123 7.386 1.00 91.75 103 LEU A CA 1
ATOM 742 C C . LEU A 1 103 ? 7.852 6.616 7.719 1.00 91.75 103 LEU A C 1
ATOM 744 O O . LEU A 1 103 ? 8.439 6.205 8.717 1.00 91.75 103 LEU A O 1
ATOM 748 N N . TYR A 1 104 ? 8.392 7.506 6.893 1.00 89.19 104 TYR A N 1
ATOM 749 C CA . TYR A 1 104 ? 9.718 8.091 7.066 1.00 89.19 104 TYR A CA 1
ATOM 750 C C . TYR A 1 104 ? 9.631 9.538 7.588 1.00 89.19 104 TYR A C 1
ATOM 752 O O . TYR A 1 104 ? 10.571 10.312 7.447 1.00 89.19 104 TYR A O 1
ATOM 760 N N . GLY A 1 105 ? 8.508 9.934 8.194 1.00 82.25 105 GLY A N 1
ATOM 761 C CA . GLY A 1 105 ? 8.258 11.308 8.640 1.00 82.25 105 GLY A CA 1
ATOM 762 C C . GLY A 1 105 ? 7.935 12.274 7.495 1.00 82.25 105 GLY A C 1
ATOM 763 O O . GLY A 1 105 ? 8.076 11.940 6.321 1.00 82.25 105 GLY A O 1
ATOM 764 N N . GLU A 1 106 ? 7.507 13.492 7.836 1.00 75.62 106 GLU A N 1
ATOM 765 C CA . GLU A 1 106 ? 7.016 14.455 6.842 1.00 75.62 106 GLU A CA 1
ATOM 766 C C . GLU A 1 106 ? 8.106 14.945 5.888 1.00 75.62 106 GLU A C 1
ATOM 768 O O . GLU A 1 106 ? 9.260 15.191 6.271 1.00 75.62 106 GLU A O 1
ATOM 773 N N . GLU A 1 107 ? 7.736 15.081 4.619 1.00 68.81 107 GLU A N 1
ATOM 774 C CA . GLU A 1 107 ? 8.582 15.682 3.601 1.00 68.81 107 GLU A CA 1
ATOM 775 C C . GLU A 1 107 ? 8.622 17.198 3.825 1.00 68.81 107 GLU A C 1
ATOM 777 O O . GLU A 1 107 ? 7.584 17.846 3.926 1.00 68.81 107 GLU A O 1
ATOM 782 N N . VAL A 1 108 ? 9.823 17.762 3.981 1.00 58.97 108 VAL A N 1
ATOM 783 C CA . VAL A 1 108 ? 9.972 19.161 4.426 1.00 58.97 108 VAL A CA 1
ATOM 784 C C . VAL A 1 108 ? 10.255 20.113 3.261 1.00 58.97 108 VAL A C 1
ATOM 786 O O . VAL A 1 108 ? 9.941 21.289 3.373 1.00 58.97 108 VAL A O 1
ATOM 789 N N . ASP A 1 109 ? 10.769 19.632 2.122 1.00 66.25 109 ASP A N 1
ATOM 790 C CA . ASP A 1 109 ? 11.340 20.530 1.102 1.00 66.25 109 ASP A CA 1
ATOM 791 C C . ASP A 1 109 ? 11.091 20.115 -0.365 1.00 66.25 109 ASP A C 1
ATOM 793 O O . ASP A 1 109 ? 11.654 20.736 -1.264 1.00 66.25 109 ASP A O 1
ATOM 797 N N . GLY A 1 110 ? 10.293 19.071 -0.637 1.00 69.25 110 GLY A N 1
ATOM 798 C CA . GLY A 1 110 ? 9.984 18.617 -2.008 1.00 69.25 110 GLY A CA 1
ATOM 799 C C . GLY A 1 110 ? 11.205 18.213 -2.853 1.00 69.25 110 GLY A C 1
ATOM 800 O O . GLY A 1 110 ? 11.162 18.305 -4.079 1.00 69.25 110 GLY A O 1
ATOM 801 N N . ASP A 1 111 ? 12.311 17.818 -2.212 1.00 78.31 111 ASP A N 1
ATOM 802 C CA . ASP A 1 111 ? 13.559 17.395 -2.859 1.00 78.31 111 ASP A CA 1
ATOM 803 C C . ASP A 1 111 ? 13.607 15.855 -2.968 1.00 78.31 111 ASP A C 1
ATOM 805 O O . ASP A 1 111 ? 13.814 15.178 -1.948 1.00 78.31 111 ASP A O 1
ATOM 809 N N . PRO A 1 112 ? 13.506 15.283 -4.186 1.00 74.06 112 PRO A N 1
ATOM 810 C CA . PRO A 1 112 ? 13.496 13.835 -4.395 1.00 74.06 112 PRO A CA 1
ATOM 811 C C . PRO A 1 112 ? 14.737 13.126 -3.849 1.00 74.06 112 PRO A C 1
ATOM 813 O O . PRO A 1 112 ? 14.649 12.003 -3.355 1.00 74.06 112 PRO A O 1
ATOM 816 N N . MET A 1 113 ? 15.910 13.769 -3.901 1.00 78.81 113 MET A N 1
ATOM 817 C CA . MET A 1 113 ? 17.154 13.160 -3.423 1.00 78.81 113 MET A CA 1
ATOM 818 C C . MET A 1 113 ? 17.174 13.050 -1.900 1.00 78.81 113 MET A C 1
ATOM 820 O O . MET A 1 113 ? 17.742 12.101 -1.351 1.00 78.81 113 MET A O 1
ATOM 824 N N . ARG A 1 114 ? 16.540 13.997 -1.199 1.00 81.50 114 ARG A N 1
ATOM 825 C CA . ARG A 1 114 ? 16.367 13.921 0.257 1.00 81.50 114 ARG A CA 1
ATOM 826 C C . ARG A 1 114 ? 15.352 12.855 0.641 1.00 81.50 114 ARG A C 1
ATOM 828 O O . ARG A 1 114 ? 15.637 12.103 1.573 1.00 81.50 114 ARG A O 1
ATOM 835 N N . ALA A 1 115 ? 14.226 12.768 -0.070 1.00 80.69 115 ALA A N 1
ATOM 836 C CA . ALA A 1 115 ? 13.227 11.720 0.140 1.00 80.69 115 ALA A CA 1
ATOM 837 C C . ALA A 1 115 ? 13.854 10.328 -0.040 1.00 80.69 115 ALA A C 1
ATOM 839 O O . ALA A 1 115 ? 13.818 9.507 0.878 1.00 80.69 115 ALA A O 1
ATOM 840 N N . LEU A 1 116 ? 14.569 10.122 -1.151 1.00 83.25 116 LEU A N 1
ATOM 841 C CA . LEU A 1 116 ? 15.307 8.891 -1.432 1.00 83.25 116 LEU A CA 1
ATOM 842 C C . LEU A 1 116 ? 16.308 8.558 -0.326 1.00 83.25 116 LEU A C 1
ATOM 844 O O . LEU A 1 116 ? 16.315 7.452 0.214 1.00 83.25 116 LEU A O 1
ATOM 848 N N . ARG A 1 117 ? 17.166 9.524 0.030 1.00 85.25 117 ARG A N 1
ATOM 849 C CA . ARG A 1 117 ? 18.164 9.328 1.083 1.00 85.25 117 ARG A CA 1
ATOM 850 C C . ARG A 1 117 ? 17.498 8.910 2.386 1.00 85.25 117 ARG A C 1
ATOM 852 O O . ARG A 1 117 ? 18.061 8.085 3.100 1.00 85.25 117 ARG A O 1
ATOM 859 N N . ARG A 1 118 ? 16.332 9.465 2.713 1.00 85.75 118 ARG A N 1
ATOM 860 C CA . ARG A 1 118 ? 15.614 9.127 3.939 1.00 85.75 118 ARG A CA 1
ATOM 861 C C . ARG A 1 118 ? 15.116 7.686 3.927 1.00 85.75 118 ARG A C 1
ATOM 863 O O . ARG A 1 118 ? 15.417 6.971 4.877 1.00 85.75 118 ARG A O 1
ATOM 870 N N . VAL A 1 119 ? 14.462 7.254 2.847 1.00 86.50 119 VAL A N 1
ATOM 871 C CA . VAL A 1 119 ? 14.008 5.861 2.678 1.00 86.50 119 VAL A CA 1
ATOM 872 C C . VAL A 1 119 ? 15.180 4.880 2.822 1.00 86.50 119 VAL A C 1
ATOM 874 O O . VAL A 1 119 ? 15.062 3.876 3.515 1.00 86.50 119 VAL A O 1
ATOM 877 N N . LEU A 1 120 ? 16.343 5.209 2.249 1.00 87.06 120 LEU A N 1
ATOM 878 C CA . LEU A 1 120 ? 17.536 4.350 2.277 1.00 87.06 120 LEU A CA 1
ATOM 879 C C . LEU A 1 120 ? 18.344 4.381 3.587 1.00 87.06 120 LEU A C 1
ATOM 881 O O . LEU A 1 120 ? 19.191 3.514 3.793 1.00 87.06 120 LEU A O 1
ATOM 885 N N . SER A 1 121 ? 18.161 5.388 4.447 1.00 87.50 121 SER A N 1
ATOM 886 C CA . SER A 1 121 ? 18.987 5.578 5.658 1.00 87.50 121 SER A CA 1
ATOM 887 C C . SER A 1 121 ? 18.208 5.577 6.971 1.00 87.50 121 SER A C 1
ATOM 889 O O . SER A 1 121 ? 18.813 5.697 8.035 1.00 87.50 121 SER A O 1
ATOM 891 N N . SER A 1 122 ? 16.883 5.456 6.917 1.00 88.75 122 SER A N 1
ATOM 892 C CA . SER A 1 122 ? 16.000 5.441 8.084 1.00 88.75 122 SER A CA 1
ATOM 893 C C . SER A 1 122 ? 15.123 4.194 8.068 1.00 88.75 122 SER A C 1
ATOM 895 O O . SER A 1 122 ? 14.792 3.667 7.012 1.00 88.75 122 SER A O 1
ATOM 897 N N . SER A 1 123 ? 14.731 3.717 9.246 1.00 89.69 123 SER A N 1
ATOM 898 C CA . SER A 1 123 ? 13.736 2.645 9.359 1.00 89.69 123 SER A CA 1
ATOM 899 C C . SER A 1 123 ? 12.321 3.227 9.271 1.00 89.69 123 SER A C 1
ATOM 901 O O . SER A 1 123 ? 12.097 4.306 9.826 1.00 89.69 123 SER A O 1
ATOM 903 N N . PRO A 1 124 ? 11.368 2.544 8.611 1.00 93.06 124 PRO A N 1
ATOM 904 C CA . PRO A 1 124 ? 9.982 2.992 8.592 1.00 93.06 124 PRO A CA 1
ATOM 905 C C . PRO A 1 124 ? 9.378 2.925 10.001 1.00 93.06 124 PRO A C 1
ATOM 907 O O . PRO A 1 124 ? 9.608 1.972 10.748 1.00 93.06 124 PRO A O 1
ATOM 910 N N . VAL A 1 125 ? 8.580 3.929 10.359 1.00 95.12 125 VAL A N 1
ATOM 911 C CA . VAL A 1 125 ? 7.922 4.044 11.664 1.00 95.12 125 VAL A CA 1
ATOM 912 C C . VAL A 1 125 ? 6.408 3.962 11.486 1.00 95.12 125 VAL A C 1
ATOM 914 O O . VAL A 1 125 ? 5.755 4.875 10.976 1.00 95.12 125 VAL A O 1
ATOM 917 N N . VAL A 1 126 ? 5.824 2.859 11.952 1.00 96.81 126 VAL A N 1
ATOM 918 C CA . VAL A 1 126 ? 4.366 2.687 11.988 1.00 96.81 126 VAL A CA 1
ATOM 919 C C . VAL A 1 126 ? 3.795 3.529 13.129 1.00 96.81 126 VAL A C 1
ATOM 921 O O . VAL A 1 126 ? 4.240 3.424 14.268 1.00 96.81 126 VAL A O 1
ATOM 924 N N . SER A 1 127 ? 2.827 4.393 12.816 1.00 95.56 127 SER A N 1
ATOM 925 C CA . SER A 1 127 ? 2.287 5.363 13.770 1.00 95.56 127 SER A CA 1
ATOM 926 C C . SER A 1 127 ? 1.430 4.679 14.834 1.00 95.56 127 SER A C 1
ATOM 928 O O . SER A 1 127 ? 0.576 3.860 14.507 1.00 95.56 127 SER A O 1
ATOM 930 N N . GLU A 1 128 ? 1.560 5.114 16.088 1.00 93.50 128 GLU A N 1
ATOM 931 C CA . GLU A 1 128 ? 0.695 4.694 17.206 1.00 93.50 128 GLU A CA 1
ATOM 932 C C . GLU A 1 128 ? -0.772 5.143 17.047 1.00 93.50 128 GLU A C 1
ATOM 934 O O . GLU A 1 128 ? -1.635 4.741 17.821 1.00 93.50 128 GLU A O 1
ATOM 939 N N . ARG A 1 129 ? -1.080 5.973 16.037 1.00 91.81 129 ARG A N 1
ATOM 940 C CA . ARG A 1 129 ? -2.456 6.368 15.684 1.00 91.81 129 ARG A CA 1
ATOM 941 C C . ARG A 1 129 ? -3.261 5.245 15.019 1.00 91.81 129 ARG A C 1
ATOM 943 O O . ARG A 1 129 ? -4.481 5.374 14.896 1.00 91.81 129 ARG A O 1
ATOM 950 N N . LEU A 1 130 ? -2.589 4.199 14.534 1.00 94.81 130 LEU A N 1
ATOM 951 C CA . LEU A 1 130 ? -3.228 3.005 13.985 1.00 94.81 130 LEU A CA 1
ATOM 952 C C . LEU A 1 130 ? -3.696 2.099 15.119 1.00 94.81 130 LEU A C 1
ATOM 954 O O . LEU A 1 130 ? -2.992 1.893 16.105 1.00 94.81 130 LEU A O 1
ATOM 958 N N . GLU A 1 131 ? -4.873 1.508 14.949 1.00 95.19 131 GLU A N 1
ATOM 959 C CA . GLU A 1 131 ? -5.315 0.434 15.833 1.00 95.19 131 GLU A CA 1
ATOM 960 C C . GLU A 1 131 ? -4.411 -0.797 15.664 1.00 95.19 131 GLU A C 1
ATOM 962 O O . GLU A 1 131 ? -3.896 -1.012 14.562 1.00 95.19 131 GLU A O 1
ATOM 967 N N . PRO A 1 132 ? -4.222 -1.622 16.713 1.00 95.94 132 PRO A N 1
ATOM 968 C CA . PRO A 1 132 ? -3.235 -2.702 16.704 1.00 95.94 132 PRO A CA 1
ATOM 969 C C . PRO A 1 132 ? -3.309 -3.613 15.472 1.00 95.94 132 PRO A C 1
ATOM 971 O O . PRO A 1 132 ? -2.287 -3.845 14.838 1.00 95.94 132 PRO A O 1
ATOM 974 N N . GLY A 1 133 ? -4.511 -4.033 15.060 1.00 96.62 133 GLY A N 1
ATOM 975 C CA . GLY A 1 133 ? -4.680 -4.910 13.895 1.00 96.62 133 GLY A CA 1
ATOM 976 C C . GLY A 1 133 ? -4.247 -4.275 12.567 1.00 96.62 133 GLY A C 1
ATOM 977 O O . GLY A 1 133 ? -3.630 -4.945 11.738 1.00 96.62 133 GLY A O 1
ATOM 978 N N . LEU A 1 134 ? -4.507 -2.975 12.378 1.00 97.31 134 LEU A N 1
ATOM 979 C CA . LEU A 1 134 ? -4.038 -2.240 11.200 1.00 97.31 134 LEU A CA 1
ATOM 980 C C . LEU A 1 134 ? -2.530 -1.991 11.268 1.00 97.31 134 LEU A C 1
ATOM 982 O O . LEU A 1 134 ? -1.849 -2.077 10.251 1.00 97.31 134 LEU A O 1
ATOM 986 N N . ALA A 1 135 ? -1.993 -1.705 12.456 1.00 98.00 135 ALA A N 1
ATOM 987 C CA . ALA A 1 135 ? -0.557 -1.537 12.647 1.00 98.00 135 ALA A CA 1
ATOM 988 C C . ALA A 1 135 ? 0.209 -2.834 12.340 1.00 98.00 135 ALA A C 1
ATOM 990 O O . ALA A 1 135 ? 1.246 -2.780 11.680 1.00 98.00 135 ALA A O 1
ATOM 991 N N . ASP A 1 136 ? -0.310 -3.986 12.771 1.00 98.12 136 ASP A N 1
ATOM 992 C CA . ASP A 1 136 ? 0.246 -5.304 12.457 1.00 98.12 136 ASP A CA 1
ATOM 993 C C . ASP A 1 136 ? 0.219 -5.559 10.946 1.00 98.12 136 ASP A C 1
ATOM 995 O O . ASP A 1 136 ? 1.250 -5.880 10.367 1.00 98.12 136 ASP A O 1
ATOM 999 N N . LEU A 1 137 ? -0.916 -5.305 10.282 1.00 98.50 137 LEU A N 1
ATOM 1000 C CA . LEU A 1 137 ? -1.027 -5.439 8.826 1.00 98.50 137 LEU A CA 1
ATOM 1001 C C . LEU A 1 137 ? -0.025 -4.549 8.079 1.00 98.50 137 LEU A C 1
ATOM 1003 O O . LEU A 1 137 ? 0.641 -5.018 7.161 1.00 98.50 137 LEU A O 1
ATOM 1007 N N . VAL A 1 138 ? 0.120 -3.282 8.478 1.00 98.44 138 VAL A N 1
ATOM 1008 C CA . VAL A 1 138 ? 1.117 -2.386 7.873 1.00 98.44 138 VAL A CA 1
ATOM 1009 C C . VAL A 1 138 ? 2.526 -2.952 8.053 1.00 98.44 138 VAL A C 1
ATOM 1011 O O . VAL A 1 138 ? 3.291 -2.946 7.091 1.00 98.44 138 VAL A O 1
ATOM 1014 N N . ARG A 1 139 ? 2.873 -3.462 9.245 1.00 98.38 139 ARG A N 1
ATOM 1015 C CA . ARG A 1 139 ? 4.191 -4.072 9.502 1.00 98.38 139 ARG A CA 1
ATOM 1016 C C . ARG A 1 139 ? 4.430 -5.312 8.644 1.00 98.38 139 ARG A C 1
ATOM 1018 O O . ARG A 1 139 ? 5.528 -5.447 8.113 1.00 98.38 139 ARG A O 1
ATOM 1025 N N . ASP A 1 140 ? 3.416 -6.151 8.458 1.00 98.44 140 ASP A N 1
ATOM 1026 C CA . ASP A 1 140 ? 3.500 -7.322 7.581 1.00 98.44 140 ASP A CA 1
ATOM 1027 C C . ASP A 1 140 ? 3.733 -6.901 6.120 1.00 98.44 140 ASP A C 1
ATOM 1029 O O . ASP A 1 140 ? 4.575 -7.477 5.436 1.00 98.44 140 ASP A O 1
ATOM 1033 N N . CYS A 1 141 ? 3.051 -5.851 5.646 1.00 98.56 141 CYS A N 1
ATOM 1034 C CA . CYS A 1 141 ? 3.210 -5.338 4.281 1.00 98.56 141 CYS A CA 1
ATOM 1035 C C . CYS A 1 141 ? 4.594 -4.729 4.011 1.00 98.56 141 CYS A C 1
ATOM 1037 O O . CYS A 1 141 ? 5.128 -4.893 2.915 1.00 98.56 141 CYS A O 1
ATOM 1039 N N . ILE A 1 142 ? 5.178 -4.013 4.979 1.00 97.38 142 ILE A N 1
ATOM 1040 C CA . ILE A 1 142 ? 6.478 -3.333 4.810 1.00 97.38 142 ILE A CA 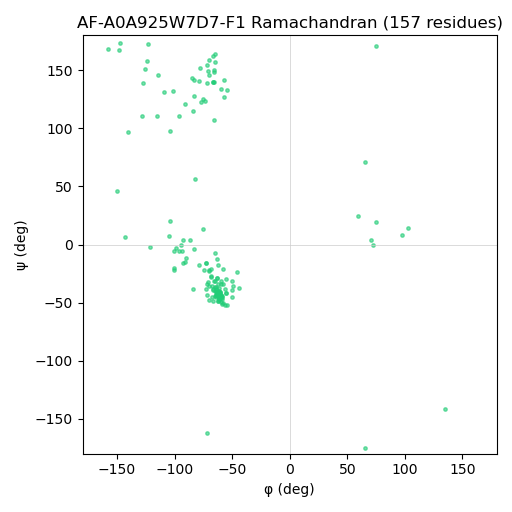1
ATOM 1041 C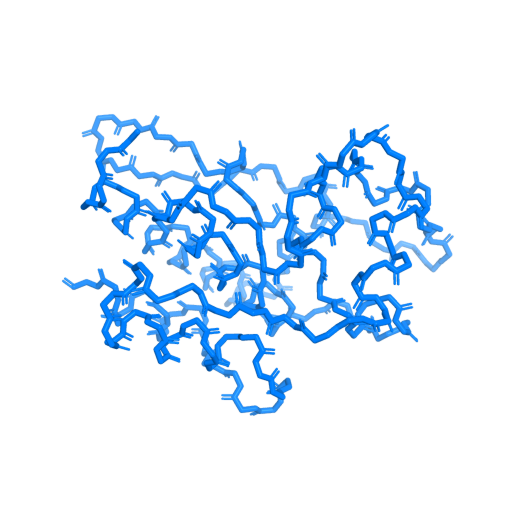 C . ILE A 1 142 ? 7.673 -4.163 5.297 1.00 97.38 142 ILE A C 1
ATOM 1043 O O . ILE A 1 142 ? 8.813 -3.699 5.230 1.00 97.38 142 ILE A O 1
ATOM 1047 N N . GLY A 1 143 ? 7.415 -5.368 5.806 1.00 95.81 143 GLY A N 1
ATOM 1048 C CA . GLY A 1 143 ? 8.419 -6.295 6.309 1.00 95.81 143 GLY A CA 1
ATOM 1049 C C . GLY A 1 143 ? 9.269 -6.934 5.209 1.00 95.81 143 GLY A C 1
ATOM 1050 O O . GLY A 1 143 ? 9.339 -6.462 4.066 1.00 95.81 143 GLY A O 1
ATOM 1051 N N . ALA A 1 144 ? 9.935 -8.035 5.566 1.00 93.94 144 ALA A N 1
ATOM 1052 C CA . ALA A 1 144 ? 10.754 -8.799 4.635 1.00 93.94 144 ALA A CA 1
ATOM 1053 C C . ALA A 1 144 ? 9.908 -9.301 3.456 1.00 93.94 144 ALA A C 1
ATOM 1055 O O . ALA A 1 144 ? 8.830 -9.848 3.654 1.00 93.94 144 ALA A O 1
ATOM 1056 N N . VAL A 1 145 ? 10.417 -9.141 2.229 1.00 94.12 145 VAL A N 1
ATOM 1057 C CA . VAL A 1 145 ? 9.695 -9.442 0.974 1.00 94.12 145 VAL A CA 1
ATOM 1058 C C . VAL A 1 145 ? 9.062 -10.839 0.975 1.00 94.12 145 VAL A C 1
ATOM 1060 O O . VAL A 1 145 ? 7.942 -10.995 0.500 1.00 94.12 145 VAL A O 1
ATOM 1063 N N . ALA A 1 146 ? 9.759 -11.837 1.526 1.00 93.38 146 ALA A N 1
ATOM 1064 C CA . ALA A 1 146 ? 9.301 -13.227 1.576 1.00 93.38 146 ALA A CA 1
ATOM 1065 C C . ALA A 1 146 ? 8.112 -13.468 2.526 1.00 93.38 146 ALA A C 1
ATOM 1067 O O . ALA A 1 146 ? 7.391 -14.446 2.343 1.00 93.38 146 ALA A O 1
ATOM 1068 N N . ASP A 1 147 ? 7.911 -12.587 3.508 1.00 96.19 147 ASP A N 1
ATOM 1069 C CA . ASP A 1 147 ? 6.894 -12.729 4.555 1.00 96.19 147 ASP A CA 1
ATOM 1070 C C . ASP A 1 147 ? 5.646 -11.874 4.280 1.00 96.19 147 ASP A C 1
ATOM 1072 O O . ASP A 1 147 ? 4.657 -11.951 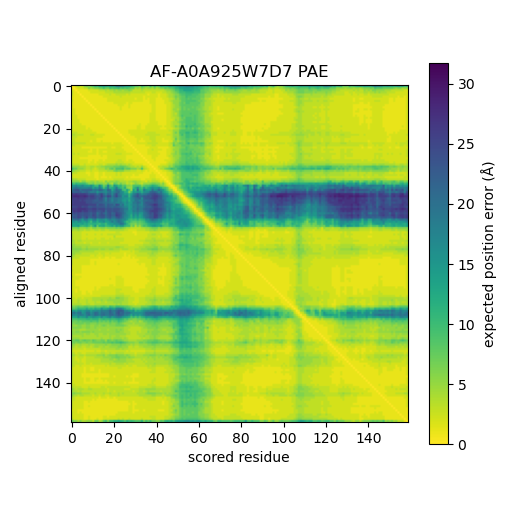5.013 1.00 96.19 147 ASP A O 1
ATOM 1076 N N . ARG A 1 148 ? 5.675 -11.043 3.230 1.00 98.12 148 ARG A N 1
ATOM 1077 C CA . ARG A 1 148 ? 4.569 -10.141 2.904 1.00 98.12 148 ARG A CA 1
ATOM 1078 C C . ARG A 1 148 ? 3.327 -10.932 2.473 1.00 98.12 148 ARG A C 1
ATOM 1080 O O . ARG A 1 148 ? 3.447 -11.892 1.707 1.00 98.12 148 ARG A O 1
ATOM 1087 N N . PRO A 1 149 ? 2.122 -10.517 2.905 1.00 98.56 149 PRO A N 1
ATOM 1088 C CA . PRO A 1 149 ? 0.878 -11.126 2.442 1.00 98.56 149 PRO A CA 1
ATOM 1089 C C . PRO A 1 149 ? 0.666 -10.879 0.941 1.00 98.56 149 PRO A C 1
ATOM 1091 O O . PRO A 1 149 ? 1.262 -9.980 0.355 1.00 98.56 149 PRO A O 1
ATOM 1094 N N . SER A 1 150 ? -0.234 -11.635 0.310 1.00 98.69 150 SER A N 1
ATOM 1095 C CA . SER A 1 150 ? -0.737 -11.263 -1.019 1.00 98.69 150 SER A CA 1
ATOM 1096 C C . SER A 1 150 ? -1.627 -10.019 -0.934 1.00 98.69 150 SER A C 1
ATOM 1098 O O . SER A 1 150 ? -2.202 -9.729 0.118 1.00 98.69 150 SER A O 1
ATOM 1100 N N . ALA A 1 151 ? -1.811 -9.307 -2.049 1.00 98.62 151 ALA A N 1
ATOM 1101 C CA . ALA A 1 151 ? -2.741 -8.178 -2.096 1.00 98.62 151 ALA A CA 1
ATOM 1102 C C . ALA A 1 151 ? -4.184 -8.609 -1.752 1.00 98.62 151 ALA A C 1
ATOM 1104 O O . ALA A 1 151 ? -4.902 -7.890 -1.062 1.00 98.62 151 ALA A O 1
ATOM 1105 N N . GLY A 1 152 ? -4.587 -9.826 -2.131 1.00 98.69 152 GLY A N 1
ATOM 1106 C CA . GLY A 1 152 ? -5.866 -10.414 -1.729 1.00 98.69 152 GLY A CA 1
ATOM 1107 C C . GLY A 1 152 ? -5.990 -10.584 -0.211 1.00 98.69 152 GLY A C 1
ATOM 1108 O O . GLY A 1 152 ? -6.983 -10.157 0.370 1.00 98.69 152 GLY A O 1
ATOM 1109 N N . ALA A 1 153 ? -4.955 -11.109 0.452 1.00 98.62 153 ALA A N 1
ATOM 1110 C CA . ALA A 1 153 ? -4.943 -11.251 1.910 1.00 98.62 153 ALA A CA 1
ATOM 1111 C C . ALA A 1 153 ? -4.941 -9.889 2.634 1.00 98.62 153 ALA A C 1
ATOM 1113 O O . ALA A 1 153 ? -5.524 -9.759 3.712 1.00 98.62 153 ALA A O 1
ATOM 1114 N N . VAL A 1 154 ? -4.332 -8.853 2.039 1.00 98.75 154 VAL A N 1
ATOM 1115 C CA . VAL A 1 154 ? -4.463 -7.468 2.527 1.00 98.75 154 VAL A CA 1
ATOM 1116 C C . VAL A 1 154 ? -5.922 -7.015 2.454 1.00 98.75 154 VAL A C 1
ATOM 1118 O O . VAL A 1 154 ? -6.446 -6.516 3.446 1.00 98.75 154 VAL A O 1
ATOM 1121 N N . ALA A 1 155 ? -6.601 -7.221 1.321 1.00 98.56 155 ALA A N 1
ATOM 1122 C CA . ALA A 1 155 ? -8.006 -6.846 1.165 1.00 98.56 155 ALA A CA 1
ATOM 1123 C C . ALA A 1 155 ? -8.932 -7.562 2.162 1.00 98.56 155 ALA A C 1
ATOM 1125 O O . ALA A 1 155 ? -9.837 -6.939 2.717 1.00 98.56 155 ALA A O 1
ATOM 1126 N N . GLU A 1 156 ? -8.705 -8.854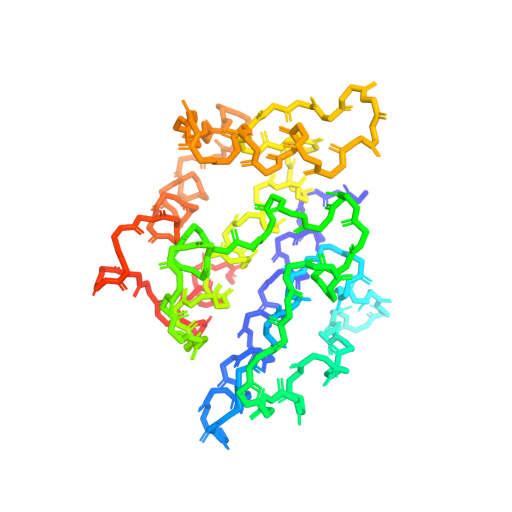 2.406 1.00 98.12 156 GLU A N 1
ATOM 1127 C CA . GLU A 1 156 ? -9.476 -9.653 3.368 1.00 98.12 156 GLU A CA 1
ATOM 1128 C C . GLU A 1 156 ? -9.327 -9.136 4.801 1.00 98.12 156 GLU A C 1
ATOM 1130 O O . GLU A 1 156 ? -10.315 -9.047 5.522 1.00 98.12 156 GLU A O 1
ATOM 1135 N N . ARG A 1 157 ? -8.117 -8.734 5.209 1.00 97.69 157 ARG A N 1
ATOM 1136 C CA . ARG A 1 157 ? -7.858 -8.185 6.553 1.00 97.69 157 ARG A CA 1
ATOM 1137 C C . ARG A 1 157 ? -8.403 -6.770 6.767 1.00 97.69 157 ARG A C 1
ATOM 1139 O O . ARG A 1 157 ? -8.456 -6.323 7.909 1.00 97.69 157 ARG A O 1
ATOM 1146 N N . LEU A 1 158 ? -8.749 -6.066 5.690 1.00 96.62 158 LEU A N 1
ATOM 1147 C CA . LEU A 1 158 ? -9.344 -4.724 5.718 1.00 96.62 158 LEU A CA 1
ATOM 1148 C C . LEU A 1 158 ? -10.874 -4.736 5.562 1.00 96.62 158 LEU A C 1
ATOM 1150 O O . LEU A 1 158 ? -11.477 -3.663 5.569 1.00 96.62 158 LEU A O 1
ATOM 1154 N N . SER A 1 159 ? -11.478 -5.914 5.370 1.00 89.12 159 SER A N 1
ATOM 1155 C CA . SER A 1 159 ? -12.931 -6.109 5.240 1.00 89.12 159 SER A CA 1
ATOM 1156 C C . SER A 1 159 ? -13.578 -6.386 6.595 1.00 89.12 159 SER A C 1
ATOM 1158 O O . SER A 1 159 ? -14.741 -5.967 6.766 1.00 89.12 159 SER A O 1
#

Mean predicted aligned error: 5.5 Å

Solvent-accessible surface area (backbone atoms only — not comparable to full-atom values): 9090 Å² total; per-residue (Å²): 125,59,56,66,61,37,42,47,32,47,20,37,31,22,44,48,50,29,58,31,43,78,71,76,41,45,52,80,55,50,38,69,89,29,49,45,77,55,101,90,51,36,42,63,48,68,58,77,59,44,76,63,80,67,92,80,80,53,78,90,71,58,68,57,44,88,46,46,81,35,52,36,66,58,52,77,75,66,47,79,90,40,64,54,42,42,24,21,5,48,20,44,31,47,46,30,58,61,63,75,47,49,49,79,51,79,85,87,76,80,48,46,70,58,47,48,50,43,66,78,73,50,76,75,48,84,59,86,80,46,57,68,72,58,42,49,51,32,49,39,25,63,45,59,71,92,70,34,59,53,34,49,57,52,18,61,76,48,107